Protein AF-A0A4U0V5E6-F1 (afdb_monomer_lite)

Radius of gyration: 19.78 Å; chains: 1; bounding box: 31×45×42 Å

InterPro domains:
  IPR011008 Dimeric alpha-beta barrel [SSF54909] (2-57)

Foldseek 3Di:
DKAADPVDRVDIDDDDDDPDPVRVVCVCPDPVVVVVCVVCCVVDPDPDDDDDDDDDPPVDDDDDDPPVVVVVVVVVVVVVD

pLDDT: mean 90.22, std 6.46, range [51.66, 97.81]

Organism: NCBI:txid329884

Secondary structure (DSSP, 8-state):
-EEE-SS-TT-EEE----SSGGGHHHHHT-HHHHHHHHHHGGG-SS-------PPP-TTS--PPP--HHHHHHHHHHHTT-

Sequence (81 aa):
FVMQSESDKRAFTIVERYAGESSQKYHLEDPYWQTFDKYVIPLLDKPMDLRRYNELDTSKEVKVEQDPSLWEAVKKHQSQS

Structure (mmCIF, N/CA/C/O backbone):
data_AF-A0A4U0V5E6-F1
#
_entry.id   AF-A0A4U0V5E6-F1
#
loop_
_atom_site.group_PDB
_atom_site.id
_atom_site.type_symbol
_atom_site.label_atom_id
_atom_site.label_alt_id
_atom_site.label_comp_id
_atom_site.label_asym_id
_atom_site.label_entity_id
_atom_site.label_seq_id
_atom_site.pdbx_PDB_ins_code
_atom_site.Cartn_x
_atom_site.Cartn_y
_atom_site.Cartn_z
_atom_site.occupancy
_atom_site.B_iso_or_equiv
_atom_site.auth_seq_id
_atom_site.auth_comp_id
_atom_site.auth_asym_id
_atom_site.auth_atom_id
_atom_site.pdbx_PDB_model_num
ATOM 1 N N . PHE A 1 1 ? -6.716 4.427 -3.750 1.00 89.62 1 PHE A N 1
ATOM 2 C CA . PHE A 1 1 ? -7.754 3.396 -3.971 1.00 89.62 1 PHE A CA 1
ATOM 3 C C . PHE A 1 1 ? -8.071 2.714 -2.655 1.00 89.62 1 PHE A C 1
ATOM 5 O O . PHE A 1 1 ? -7.148 2.520 -1.879 1.00 89.62 1 PHE A O 1
ATOM 12 N N . VAL A 1 2 ? -9.330 2.346 -2.410 1.00 94.19 2 VAL A N 1
ATOM 13 C CA . VAL A 1 2 ? -9.732 1.535 -1.247 1.00 94.19 2 VAL A CA 1
ATOM 14 C C . VAL A 1 2 ? -10.184 0.176 -1.766 1.00 94.19 2 VAL A C 1
ATOM 16 O O . VAL A 1 2 ? -10.965 0.113 -2.713 1.00 94.19 2 VAL A O 1
ATOM 19 N N . MET A 1 3 ? -9.652 -0.895 -1.188 1.00 97.38 3 MET A N 1
ATOM 20 C CA . MET A 1 3 ? -9.860 -2.273 -1.624 1.00 97.38 3 MET A CA 1
ATOM 21 C C . MET A 1 3 ? -10.237 -3.150 -0.428 1.00 97.38 3 MET A C 1
ATOM 23 O O . MET A 1 3 ? -9.819 -2.880 0.698 1.00 97.38 3 MET A O 1
ATOM 27 N N . GLN A 1 4 ? -11.005 -4.208 -0.677 1.00 97.44 4 GLN A N 1
ATOM 28 C CA . GLN A 1 4 ? -11.334 -5.253 0.293 1.00 97.44 4 GLN A CA 1
ATOM 29 C C . GLN A 1 4 ? -10.735 -6.573 -0.198 1.00 97.44 4 GLN A C 1
ATOM 31 O O . GLN A 1 4 ? -10.736 -6.831 -1.402 1.00 97.44 4 GLN A O 1
ATOM 36 N N . SER A 1 5 ? -10.212 -7.388 0.717 1.00 96.88 5 SER A N 1
ATOM 37 C CA . SER A 1 5 ? -9.711 -8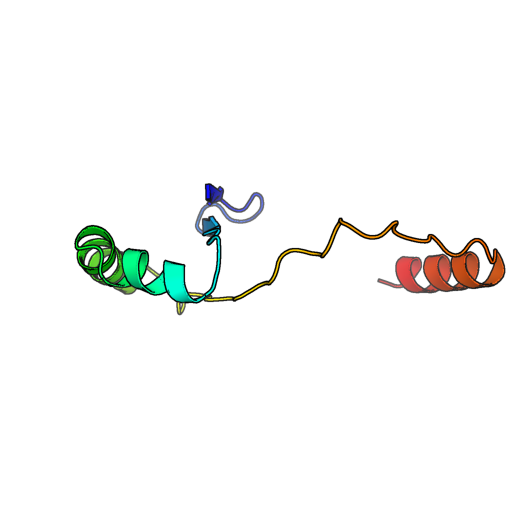.717 0.370 1.00 96.88 5 SER A CA 1
ATOM 38 C C . SER A 1 5 ? -10.846 -9.606 -0.140 1.00 96.88 5 SER A C 1
ATOM 40 O O . SER A 1 5 ? -11.959 -9.580 0.383 1.00 96.88 5 SER A O 1
ATOM 42 N N . GLU A 1 6 ? -10.545 -10.426 -1.142 1.00 97.81 6 GLU A N 1
ATOM 43 C CA . GLU A 1 6 ? -11.481 -11.422 -1.668 1.00 97.81 6 GLU A CA 1
ATOM 44 C C . GLU A 1 6 ? -11.698 -12.571 -0.669 1.00 97.81 6 GLU A C 1
ATOM 46 O O . GLU A 1 6 ? -12.826 -13.023 -0.479 1.00 97.81 6 GLU A O 1
ATOM 51 N N . SER A 1 7 ? -10.645 -12.961 0.056 1.00 97.31 7 SER A N 1
ATOM 52 C CA . SER A 1 7 ? -10.663 -14.087 0.994 1.00 97.31 7 SER A CA 1
ATOM 53 C C . SER A 1 7 ? -11.058 -13.712 2.427 1.00 97.31 7 SER A C 1
ATOM 55 O O . SER A 1 7 ? -11.447 -14.584 3.203 1.00 97.31 7 SER A O 1
ATOM 57 N N . ASP A 1 8 ? -10.987 -12.427 2.795 1.00 97.19 8 ASP A N 1
ATOM 58 C CA . ASP A 1 8 ? -11.326 -11.938 4.137 1.00 97.19 8 ASP A CA 1
ATOM 59 C C . ASP A 1 8 ? -12.075 -10.599 4.081 1.00 97.19 8 ASP A C 1
ATOM 61 O O . ASP A 1 8 ? -11.495 -9.534 3.874 1.00 97.19 8 ASP A O 1
ATOM 65 N N . LYS A 1 9 ? -13.380 -10.633 4.367 1.00 96.94 9 LYS A N 1
ATOM 66 C CA . LYS A 1 9 ? -14.246 -9.442 4.353 1.00 96.94 9 LYS A CA 1
ATOM 67 C C . LYS A 1 9 ? -13.882 -8.397 5.419 1.00 96.94 9 LYS A C 1
ATOM 69 O O . LYS A 1 9 ? -14.369 -7.271 5.334 1.00 96.94 9 LYS A O 1
ATOM 74 N N . ARG A 1 10 ? -13.073 -8.739 6.428 1.00 95.94 10 ARG A N 1
ATOM 75 C CA . ARG A 1 10 ? -12.586 -7.799 7.455 1.00 95.94 10 ARG A CA 1
ATOM 76 C C . ARG A 1 10 ? -11.228 -7.188 7.096 1.00 95.94 10 ARG A C 1
ATOM 78 O O . ARG A 1 10 ? -10.786 -6.276 7.792 1.00 95.94 10 ARG A O 1
ATOM 85 N N . ALA A 1 11 ? -10.578 -7.654 6.029 1.00 96.25 11 ALA A N 1
ATOM 86 C CA . ALA A 1 11 ? -9.303 -7.129 5.565 1.00 96.25 11 ALA A CA 1
ATOM 87 C C . ALA A 1 11 ? -9.502 -6.101 4.444 1.00 96.25 11 ALA A C 1
ATOM 89 O O . ALA A 1 11 ? -10.115 -6.381 3.413 1.00 96.25 11 ALA A O 1
ATOM 90 N N . PHE A 1 12 ? -8.929 -4.915 4.639 1.00 95.81 12 PHE A N 1
ATOM 91 C CA . PHE A 1 12 ? -8.974 -3.810 3.686 1.00 95.81 12 PHE A CA 1
ATOM 92 C C . PHE A 1 12 ? -7.560 -3.337 3.354 1.00 95.81 12 PHE A C 1
ATOM 94 O O . PHE A 1 12 ? -6.619 -3.534 4.123 1.00 95.81 12 PHE A O 1
ATOM 101 N N . THR A 1 13 ? -7.400 -2.706 2.198 1.00 95.88 13 THR A N 1
ATOM 102 C CA . THR A 1 13 ? -6.140 -2.099 1.764 1.00 95.88 13 THR A CA 1
ATOM 103 C C . THR A 1 13 ? -6.421 -0.741 1.151 1.00 95.88 13 THR A C 1
ATOM 105 O O . THR A 1 13 ? -7.284 -0.607 0.282 1.00 95.88 13 THR A O 1
ATOM 108 N N . ILE A 1 14 ? -5.677 0.268 1.593 1.00 94.06 14 ILE A N 1
ATOM 109 C CA . ILE A 1 14 ? -5.689 1.596 0.988 1.00 94.06 14 ILE A CA 1
ATOM 110 C C . ILE A 1 14 ? -4.387 1.740 0.203 1.00 94.06 14 ILE A C 1
ATOM 112 O O . ILE A 1 14 ? -3.299 1.634 0.758 1.00 94.06 14 ILE A O 1
ATOM 116 N N . VAL A 1 15 ? -4.504 1.933 -1.109 1.00 94.81 15 VAL A N 1
ATOM 117 C CA . VAL A 1 15 ? -3.367 2.210 -1.994 1.00 94.81 15 VAL A CA 1
ATOM 118 C C . VAL A 1 15 ? -3.279 3.713 -2.202 1.00 94.81 15 VAL A C 1
ATOM 120 O O . VAL A 1 15 ? -4.136 4.303 -2.871 1.00 94.81 15 VAL A O 1
ATOM 123 N N . GLU A 1 16 ? -2.238 4.316 -1.648 1.00 92.00 16 GLU A N 1
ATOM 124 C CA . GLU A 1 16 ? -1.946 5.743 -1.754 1.00 92.00 16 GLU A CA 1
ATOM 125 C C . GLU A 1 16 ? -0.758 5.950 -2.691 1.00 92.00 16 GLU A C 1
ATOM 127 O O . GLU A 1 16 ? 0.346 5.469 -2.437 1.00 92.00 16 GLU A O 1
ATOM 132 N N . ARG A 1 17 ? -0.996 6.646 -3.805 1.00 93.25 17 ARG A N 1
ATOM 133 C CA . ARG A 1 17 ? 0.023 6.940 -4.814 1.00 93.25 17 ARG A CA 1
ATOM 134 C C . ARG A 1 17 ? 0.399 8.413 -4.724 1.00 93.25 17 ARG A C 1
ATOM 136 O O . ARG A 1 17 ? -0.469 9.275 -4.838 1.00 93.25 17 ARG A O 1
ATOM 143 N N . TYR A 1 18 ? 1.690 8.683 -4.584 1.00 91.50 18 TYR A N 1
ATOM 144 C CA . TYR A 1 18 ? 2.252 10.028 -4.499 1.00 91.50 18 TYR A CA 1
ATOM 145 C C . TYR A 1 18 ? 3.190 10.279 -5.682 1.00 91.50 18 TYR A C 1
ATOM 147 O O . TYR A 1 18 ? 3.869 9.361 -6.130 1.00 91.50 18 TYR A O 1
ATOM 155 N N . ALA A 1 19 ? 3.243 11.518 -6.182 1.00 89.06 19 ALA A N 1
ATOM 156 C CA . ALA A 1 19 ? 4.143 11.881 -7.284 1.00 89.06 19 ALA A CA 1
ATOM 157 C C . ALA A 1 19 ? 5.628 11.806 -6.881 1.00 89.06 19 ALA A C 1
ATOM 159 O O . ALA A 1 19 ? 6.488 11.514 -7.706 1.00 89.06 19 ALA A O 1
ATOM 160 N N . GLY A 1 20 ? 5.922 12.051 -5.604 1.00 87.44 20 GLY A N 1
ATOM 161 C CA . GLY A 1 20 ? 7.236 11.878 -5.000 1.00 87.44 20 GLY A CA 1
ATOM 162 C C . GLY A 1 20 ? 7.128 11.837 -3.478 1.00 87.44 20 GLY A C 1
ATOM 163 O O . GLY A 1 20 ? 6.063 12.094 -2.914 1.00 87.44 20 GLY A O 1
ATOM 164 N N . GLU A 1 21 ? 8.235 11.534 -2.802 1.00 83.75 21 GLU A N 1
ATOM 165 C CA . GLU A 1 21 ? 8.254 11.360 -1.343 1.00 83.75 21 GLU A CA 1
ATOM 166 C C . GLU A 1 21 ? 7.796 12.618 -0.588 1.00 83.75 21 GLU A C 1
ATOM 168 O O . GLU A 1 21 ? 7.033 12.528 0.372 1.00 83.75 21 GLU A O 1
ATOM 173 N N . SER A 1 22 ? 8.166 13.809 -1.070 1.00 87.31 22 SER A N 1
ATOM 174 C CA . SER A 1 22 ? 7.752 15.081 -0.466 1.00 87.31 22 SER A CA 1
ATOM 175 C C . SER A 1 22 ? 6.239 15.307 -0.507 1.00 87.31 22 SER A C 1
ATOM 177 O O . SER A 1 22 ? 5.700 15.987 0.368 1.00 87.31 22 SER A O 1
ATOM 179 N N . SER A 1 23 ? 5.531 14.715 -1.475 1.00 87.38 23 SER A N 1
ATOM 180 C CA . SER A 1 23 ? 4.077 14.845 -1.588 1.00 87.38 23 SER A CA 1
ATOM 181 C C . SER A 1 23 ? 3.333 14.138 -0.452 1.00 87.38 23 SER A C 1
ATOM 183 O O . SER A 1 23 ? 2.197 14.506 -0.163 1.00 87.38 23 SER A O 1
ATOM 185 N N . GLN A 1 24 ? 3.972 13.181 0.234 1.00 84.94 24 GLN A N 1
ATOM 186 C CA . GLN A 1 24 ? 3.386 12.501 1.390 1.00 84.94 24 GLN A CA 1
ATOM 187 C C . GLN A 1 24 ? 3.089 13.470 2.542 1.00 84.94 24 GLN A C 1
ATOM 189 O O . GLN A 1 24 ? 2.119 13.282 3.275 1.00 84.94 24 GLN A O 1
ATOM 194 N N . LYS A 1 25 ? 3.892 14.533 2.684 1.00 85.56 25 LYS A N 1
ATOM 195 C CA . LYS A 1 25 ? 3.718 15.538 3.737 1.00 85.56 25 LYS A CA 1
ATOM 196 C C . LYS A 1 25 ? 2.313 16.146 3.715 1.00 85.56 25 LYS A C 1
ATOM 198 O O . LYS A 1 25 ? 1.687 16.246 4.762 1.00 85.56 25 LYS A O 1
ATOM 203 N N . TYR A 1 26 ? 1.796 16.472 2.531 1.00 83.56 26 TYR A N 1
ATOM 204 C CA . TYR A 1 26 ? 0.467 17.072 2.391 1.00 83.56 26 TYR A CA 1
ATOM 205 C C . TYR A 1 26 ? -0.654 16.148 2.861 1.00 83.56 26 TYR A C 1
ATOM 207 O O . TYR A 1 26 ? -1.631 16.625 3.420 1.00 83.56 26 TYR A O 1
ATOM 215 N N . HIS A 1 27 ? -0.508 14.838 2.662 1.00 83.81 27 HIS A N 1
ATOM 216 C CA . HIS A 1 27 ? -1.489 13.870 3.137 1.00 83.81 27 HIS A CA 1
ATOM 217 C C . HIS A 1 27 ? -1.442 13.705 4.660 1.00 83.81 27 HIS A C 1
ATOM 219 O O . HIS A 1 27 ? -2.482 13.688 5.306 1.00 83.81 27 HIS A O 1
ATOM 225 N N . LEU A 1 28 ? -0.242 13.644 5.246 1.00 84.44 28 LEU A N 1
ATOM 226 C CA . LEU A 1 28 ? -0.082 13.496 6.698 1.00 84.44 28 LEU A CA 1
ATOM 227 C C . LEU A 1 28 ? -0.485 14.757 7.480 1.00 84.44 28 LEU A C 1
ATOM 229 O O . LEU A 1 28 ? -0.915 14.661 8.629 1.00 84.44 28 LEU A O 1
ATOM 233 N N . GLU A 1 29 ? -0.336 15.933 6.870 1.00 87.25 29 GLU A N 1
ATOM 234 C CA . GLU A 1 29 ? -0.756 17.215 7.444 1.00 87.25 29 GLU A CA 1
ATOM 235 C C . GLU A 1 29 ? -2.244 17.516 7.213 1.00 87.25 29 GLU A C 1
ATOM 237 O O . GLU A 1 29 ? -2.772 18.454 7.814 1.00 87.25 29 GLU A O 1
ATOM 242 N N . ASP A 1 30 ? -2.933 16.720 6.390 1.00 85.12 30 ASP A N 1
ATOM 243 C CA . ASP A 1 30 ? -4.353 16.903 6.118 1.00 85.12 30 ASP A CA 1
ATOM 244 C C . ASP A 1 30 ? -5.191 16.643 7.395 1.00 85.12 30 ASP A C 1
ATOM 246 O O . ASP A 1 30 ? -5.061 15.587 8.031 1.00 85.12 30 ASP A O 1
ATOM 250 N N . PRO A 1 31 ? -6.083 17.570 7.792 1.00 85.88 31 PRO A N 1
ATOM 251 C CA . PRO A 1 31 ? -6.961 17.385 8.948 1.00 85.88 31 PRO A CA 1
ATOM 252 C C . PRO A 1 31 ? -7.830 16.116 8.890 1.00 85.88 31 PRO A C 1
ATOM 254 O O . PRO A 1 31 ? -8.155 15.540 9.933 1.00 85.88 31 PRO A O 1
ATOM 257 N N . TYR A 1 32 ? -8.199 15.646 7.696 1.00 83.94 32 TYR A N 1
ATOM 258 C CA . TYR A 1 32 ? -8.937 14.397 7.526 1.00 83.94 32 TYR A CA 1
ATOM 259 C C . TYR A 1 32 ? -8.104 13.186 7.944 1.00 83.94 32 TYR A C 1
ATOM 261 O O . TYR A 1 32 ? -8.633 12.300 8.611 1.00 83.94 32 TYR A O 1
ATOM 269 N N . TRP A 1 33 ? -6.801 13.161 7.655 1.00 83.25 33 TRP A N 1
ATOM 270 C CA . TRP A 1 33 ? -5.936 12.063 8.092 1.00 83.25 33 TRP A CA 1
ATOM 271 C C . TRP A 1 33 ? -5.865 11.977 9.622 1.00 83.25 33 TRP A C 1
ATOM 273 O O . TRP A 1 33 ? -6.040 10.908 10.206 1.00 83.25 33 TRP A O 1
ATOM 283 N N . GLN A 1 34 ? -5.722 13.122 10.294 1.00 83.38 34 GLN A N 1
ATOM 284 C CA . GLN A 1 34 ? -5.643 13.177 11.759 1.00 83.38 34 GLN A CA 1
ATOM 285 C C . GLN A 1 34 ? -6.922 12.704 12.466 1.00 83.38 34 GLN A C 1
ATOM 287 O O . GLN A 1 34 ? -6.866 12.273 13.622 1.00 83.38 34 GLN A O 1
ATOM 292 N N . THR A 1 35 ? -8.077 12.821 11.806 1.00 88.75 35 THR A N 1
ATOM 293 C CA . THR A 1 35 ? -9.358 12.324 12.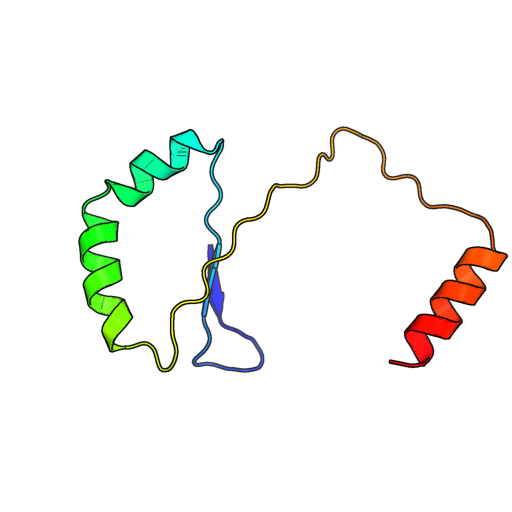331 1.00 88.75 35 THR A CA 1
ATOM 294 C C . THR A 1 35 ? -9.572 10.854 11.990 1.00 88.75 35 THR A C 1
ATOM 296 O O . THR A 1 35 ? -10.008 10.089 12.849 1.00 88.75 35 THR A O 1
ATOM 299 N N . PHE A 1 36 ? -9.203 10.448 10.776 1.00 89.56 36 PHE A N 1
ATOM 300 C CA . PHE A 1 36 ? -9.298 9.073 10.305 1.00 89.56 36 PHE A CA 1
ATOM 301 C C . PHE A 1 36 ? -8.437 8.113 11.133 1.00 89.56 36 PHE A C 1
ATOM 303 O O . PHE A 1 36 ? -8.961 7.127 11.647 1.00 89.56 36 PHE A O 1
ATOM 310 N N . ASP A 1 37 ? -7.152 8.421 11.329 1.00 88.69 37 ASP A N 1
ATOM 311 C CA . ASP A 1 37 ? -6.205 7.537 12.024 1.00 88.69 37 ASP A CA 1
ATOM 312 C C . ASP A 1 37 ? -6.662 7.233 13.463 1.00 88.69 37 ASP A C 1
ATOM 314 O O . ASP A 1 37 ? -6.784 6.077 13.873 1.00 88.69 37 ASP A O 1
ATOM 318 N N . LYS A 1 38 ? -7.069 8.274 14.201 1.00 91.19 38 LYS A N 1
ATOM 319 C CA . LYS A 1 38 ? -7.603 8.144 15.569 1.00 91.19 38 LYS A CA 1
ATOM 320 C C . LYS A 1 38 ? -8.891 7.327 15.639 1.00 91.19 38 LYS A C 1
ATOM 322 O O . LYS A 1 38 ? -9.134 6.672 16.650 1.00 91.19 38 LYS A O 1
ATOM 327 N N . TYR A 1 39 ? -9.728 7.403 14.606 1.00 92.69 39 TYR A N 1
ATOM 328 C CA . TYR A 1 39 ? -10.974 6.647 14.535 1.00 92.69 39 TYR A CA 1
ATOM 329 C C . TYR A 1 39 ? -10.730 5.174 14.189 1.00 92.69 39 TYR A C 1
ATOM 331 O O . TYR A 1 39 ? -11.374 4.299 14.762 1.00 92.69 39 TYR A O 1
ATOM 339 N N . VAL A 1 40 ? -9.803 4.893 13.271 1.00 91.81 40 VAL A N 1
ATOM 340 C CA . VAL A 1 40 ? -9.575 3.541 12.749 1.00 91.81 40 VAL A CA 1
ATOM 341 C C . VAL A 1 40 ? -8.711 2.697 13.674 1.00 91.81 40 VAL A C 1
ATOM 343 O O . VAL A 1 40 ? -9.032 1.525 13.849 1.00 91.81 40 VAL A O 1
ATOM 346 N N . ILE A 1 41 ? -7.669 3.257 14.302 1.00 92.94 41 ILE A N 1
ATOM 347 C CA . ILE A 1 41 ? -6.732 2.494 15.149 1.00 92.94 41 ILE A CA 1
ATOM 348 C C . ILE A 1 41 ? -7.447 1.586 16.172 1.00 92.94 41 ILE A C 1
ATOM 350 O O . ILE A 1 41 ? -7.114 0.401 16.223 1.00 92.94 41 ILE A O 1
ATOM 354 N N . PRO A 1 42 ? -8.446 2.055 16.950 1.00 95.81 42 PRO A N 1
ATOM 355 C CA . PRO A 1 42 ? -9.135 1.210 17.931 1.00 95.81 42 PRO A CA 1
ATOM 356 C C . PRO A 1 42 ? -9.996 0.095 17.322 1.00 95.81 42 PRO A C 1
ATOM 358 O O . PRO A 1 42 ? -10.396 -0.821 18.034 1.00 95.81 42 PRO A O 1
ATOM 361 N N . LEU A 1 43 ? -10.324 0.183 16.031 1.00 94.75 43 LEU A N 1
ATOM 362 C CA . LEU A 1 43 ? -11.162 -0.783 15.315 1.00 94.75 43 LEU A CA 1
ATOM 363 C C . LEU A 1 43 ? -10.342 -1.911 14.677 1.00 94.75 43 LEU A C 1
ATOM 365 O O . LEU A 1 43 ? -10.916 -2.872 14.159 1.00 94.75 43 LEU A O 1
ATOM 369 N N . LEU A 1 44 ? -9.012 -1.795 14.679 1.00 95.00 44 LEU A N 1
ATOM 370 C CA . LEU A 1 44 ? -8.140 -2.779 14.063 1.00 95.00 44 LEU A CA 1
ATOM 371 C C . LEU A 1 44 ? -7.976 -4.009 14.962 1.00 95.00 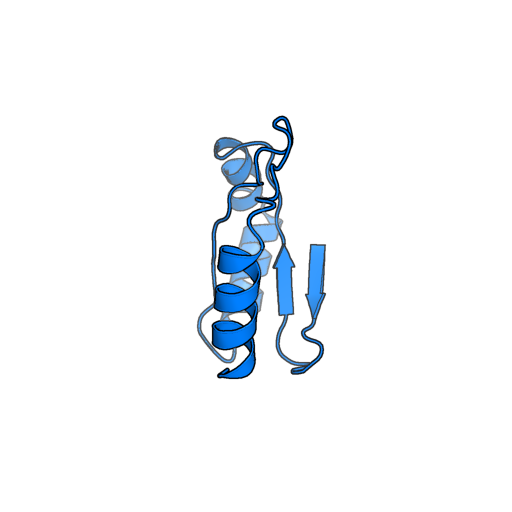44 LEU A C 1
ATOM 373 O O . LEU A 1 44 ? -7.544 -3.923 16.106 1.00 95.00 44 LEU A O 1
ATOM 377 N N . ASP A 1 45 ? -8.251 -5.181 14.392 1.00 96.38 45 ASP A N 1
ATOM 378 C CA . ASP A 1 45 ? -8.046 -6.491 15.033 1.00 96.38 45 ASP A CA 1
ATOM 379 C C . ASP A 1 45 ? -6.551 -6.805 15.263 1.00 96.38 45 ASP A C 1
ATOM 381 O O . ASP A 1 45 ? -6.186 -7.647 16.079 1.00 96.38 45 ASP A O 1
ATOM 385 N N . LYS A 1 46 ? -5.673 -6.119 14.520 1.00 94.38 46 LYS A N 1
ATOM 386 C CA . LYS A 1 46 ? -4.213 -6.275 14.501 1.00 94.38 46 LYS A CA 1
ATOM 387 C C . LYS A 1 46 ? -3.541 -4.935 14.171 1.00 94.38 46 LYS A C 1
ATOM 389 O O . LYS A 1 46 ? -4.197 -4.086 13.573 1.00 94.38 46 LYS A O 1
ATOM 394 N N . PRO A 1 47 ? -2.252 -4.728 14.498 1.00 94.75 47 PRO A N 1
ATOM 395 C CA . PRO A 1 47 ? -1.540 -3.510 14.112 1.00 94.75 47 PRO A CA 1
ATOM 396 C C . PRO A 1 47 ? -1.660 -3.211 12.609 1.00 94.75 47 PRO A C 1
ATOM 398 O O . PRO A 1 47 ? -1.645 -4.132 11.790 1.00 94.75 47 PRO A O 1
ATOM 401 N N . MET A 1 48 ? -1.777 -1.928 12.255 1.00 92.25 48 MET A N 1
ATOM 402 C CA . MET A 1 48 ? -1.880 -1.489 10.860 1.00 92.25 48 MET A CA 1
ATOM 403 C C . MET A 1 48 ? -0.624 -1.883 10.067 1.00 92.25 48 MET A C 1
ATOM 405 O O . MET A 1 48 ? 0.495 -1.599 10.492 1.00 92.25 48 MET A O 1
ATOM 409 N N . ASP A 1 49 ? -0.810 -2.523 8.910 1.00 93.62 49 ASP A N 1
ATOM 410 C CA . ASP A 1 49 ? 0.279 -2.917 8.009 1.00 93.62 49 ASP A CA 1
ATOM 411 C C . ASP A 1 49 ? 0.586 -1.773 7.033 1.00 93.62 49 ASP A C 1
ATOM 413 O O . ASP A 1 49 ? -0.160 -1.533 6.082 1.00 93.62 49 ASP A O 1
ATOM 417 N N . LEU A 1 50 ? 1.671 -1.041 7.296 1.00 91.50 50 LEU A N 1
ATOM 418 C CA . LEU A 1 50 ? 2.120 0.085 6.479 1.00 91.50 50 LEU A CA 1
ATOM 419 C C . LEU A 1 50 ? 3.336 -0.318 5.650 1.00 91.50 50 LEU A C 1
ATOM 421 O O . LEU A 1 50 ? 4.408 -0.605 6.185 1.00 91.50 50 LEU A O 1
ATOM 425 N N . ARG A 1 51 ? 3.188 -0.276 4.324 1.00 93.62 51 ARG A N 1
ATOM 426 C CA . ARG A 1 51 ? 4.248 -0.640 3.378 1.00 93.62 51 ARG A CA 1
ATOM 427 C C . ARG A 1 51 ? 4.465 0.461 2.355 1.00 93.62 51 ARG A C 1
ATOM 429 O O . ARG A 1 51 ? 3.525 1.132 1.939 1.00 93.62 51 ARG A O 1
ATOM 436 N N . ARG A 1 52 ? 5.721 0.632 1.944 1.00 92.19 52 ARG A N 1
ATOM 437 C CA . ARG A 1 52 ? 6.133 1.607 0.930 1.00 92.19 52 ARG A CA 1
ATOM 438 C C . ARG A 1 52 ? 6.688 0.876 -0.280 1.00 92.19 52 ARG A C 1
ATOM 440 O O . ARG A 1 52 ? 7.509 -0.026 -0.133 1.00 92.19 52 ARG A O 1
ATOM 447 N N . TYR A 1 53 ? 6.257 1.303 -1.459 1.00 93.12 53 TYR A N 1
ATOM 448 C CA . TYR A 1 53 ? 6.678 0.748 -2.737 1.00 93.12 53 TYR A CA 1
ATOM 449 C C . TYR A 1 53 ? 6.999 1.886 -3.700 1.00 93.12 53 TYR A C 1
ATOM 451 O O . TYR A 1 53 ? 6.335 2.921 -3.675 1.00 93.12 53 TYR A O 1
ATOM 459 N N . ASN A 1 54 ? 7.992 1.671 -4.559 1.00 92.38 54 ASN A N 1
ATOM 460 C CA . ASN A 1 54 ? 8.237 2.522 -5.716 1.00 92.38 54 ASN A CA 1
ATOM 461 C C . ASN A 1 54 ? 7.601 1.870 -6.940 1.00 92.38 54 ASN A C 1
ATOM 463 O O . ASN A 1 54 ? 7.643 0.646 -7.086 1.00 92.38 54 ASN A O 1
ATOM 467 N N . GLU A 1 55 ? 7.026 2.681 -7.820 1.00 90.12 55 GLU A N 1
ATOM 468 C CA . GLU A 1 55 ? 6.552 2.181 -9.105 1.00 90.12 55 GLU A CA 1
ATOM 469 C C . GLU A 1 55 ? 7.727 1.680 -9.937 1.00 90.12 55 GLU A C 1
ATOM 471 O O . GLU A 1 55 ? 8.829 2.232 -9.883 1.00 90.12 55 GLU A O 1
ATOM 476 N N . LEU A 1 56 ? 7.490 0.615 -10.703 1.00 89.62 56 LEU A N 1
ATOM 477 C CA . LEU A 1 56 ? 8.488 0.127 -11.640 1.00 89.62 56 LEU A CA 1
ATOM 478 C C . LEU A 1 56 ? 8.764 1.202 -12.691 1.00 89.62 56 LEU A C 1
ATOM 480 O O . LEU A 1 56 ? 7.840 1.798 -13.249 1.00 89.62 56 LEU A O 1
ATOM 484 N N . ASP A 1 57 ? 10.044 1.403 -12.991 1.00 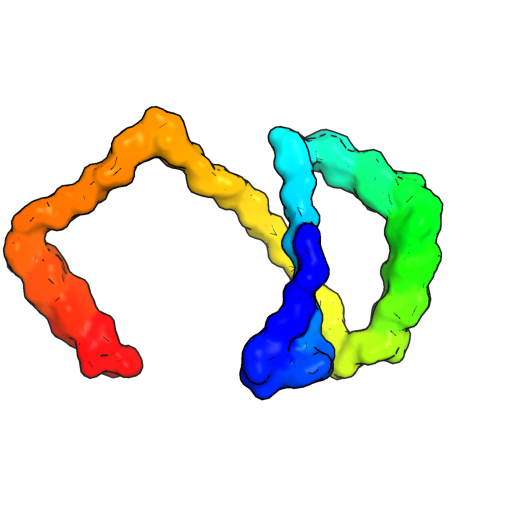86.94 57 ASP A N 1
ATOM 485 C CA . ASP A 1 57 ? 10.459 2.199 -14.138 1.00 86.94 57 ASP A CA 1
ATOM 486 C C . ASP A 1 57 ? 10.063 1.463 -15.426 1.00 86.94 57 ASP A C 1
ATOM 488 O O . ASP A 1 57 ? 10.755 0.558 -15.890 1.00 86.94 57 ASP A O 1
ATOM 492 N N . THR A 1 58 ? 8.917 1.847 -15.986 1.00 86.62 58 THR A N 1
ATOM 493 C CA . THR A 1 58 ? 8.380 1.298 -17.240 1.00 86.62 58 THR A CA 1
ATOM 494 C C . THR A 1 58 ? 8.899 2.030 -18.476 1.00 86.62 58 THR A C 1
ATOM 496 O O . THR A 1 58 ? 8.491 1.710 -19.590 1.00 86.62 58 THR A O 1
ATOM 499 N N . SER A 1 59 ? 9.818 2.993 -18.315 1.00 90.31 59 SER A N 1
ATOM 500 C CA . SER A 1 59 ? 10.446 3.673 -19.457 1.00 90.31 59 SER A CA 1
ATOM 501 C C . SER A 1 59 ? 11.400 2.765 -20.236 1.00 90.31 59 SER A C 1
ATOM 503 O O . SER A 1 59 ? 11.737 3.052 -21.385 1.00 90.31 59 SER A O 1
ATOM 505 N N . LYS A 1 60 ? 11.834 1.659 -19.622 1.00 85.75 60 LYS A N 1
ATOM 506 C CA . LYS A 1 60 ? 12.716 0.664 -20.228 1.00 85.75 60 LYS A CA 1
ATOM 507 C C . LYS A 1 60 ? 11.915 -0.555 -20.649 1.00 85.75 60 LYS A C 1
ATOM 509 O O . LYS A 1 60 ? 11.052 -1.037 -19.920 1.00 85.75 60 LYS A O 1
ATOM 514 N N . GLU A 1 61 ? 12.253 -1.083 -21.816 1.00 85.81 61 GLU A N 1
ATOM 515 C CA . GLU A 1 61 ? 11.687 -2.333 -22.298 1.00 85.81 61 GLU A CA 1
ATOM 516 C C . GLU A 1 61 ? 12.046 -3.485 -21.349 1.00 85.81 61 GLU A C 1
ATOM 518 O O . GLU A 1 61 ? 13.216 -3.709 -21.017 1.00 85.81 61 GLU A O 1
ATOM 523 N N . VAL A 1 62 ? 11.027 -4.229 -20.920 1.00 82.69 62 VAL A N 1
ATOM 524 C CA . VAL A 1 62 ? 11.214 -5.464 -20.161 1.00 82.69 62 VAL A CA 1
ATOM 525 C C . VAL A 1 62 ? 11.699 -6.540 -21.127 1.00 82.69 62 VAL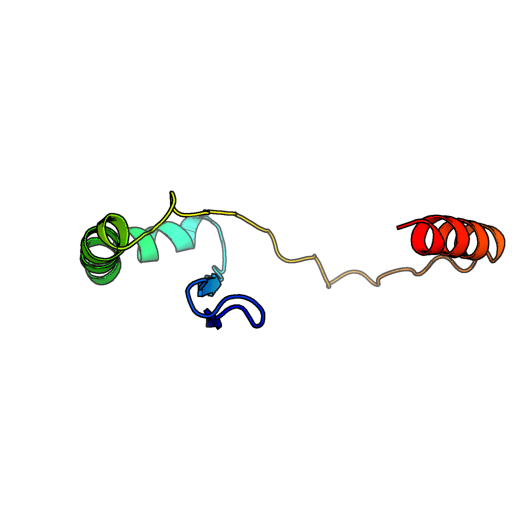 A C 1
ATOM 527 O O . VAL A 1 62 ? 10.953 -6.989 -21.994 1.00 82.69 62 VAL A O 1
ATOM 530 N N . LYS A 1 63 ? 12.953 -6.974 -20.968 1.00 84.25 63 LYS A N 1
ATOM 531 C CA . LYS A 1 63 ? 13.501 -8.092 -21.740 1.00 84.25 63 LYS A CA 1
ATOM 532 C C . LYS A 1 63 ? 13.133 -9.407 -21.072 1.00 84.25 63 LYS A C 1
ATOM 534 O O . LYS A 1 63 ? 13.540 -9.676 -19.945 1.00 84.25 63 LYS A O 1
ATOM 539 N N . VAL A 1 64 ? 12.372 -10.218 -21.792 1.00 84.75 64 VAL A N 1
ATOM 540 C CA . VAL A 1 64 ? 12.087 -11.601 -21.421 1.00 84.75 64 VAL A CA 1
ATOM 541 C C . VAL A 1 64 ? 13.210 -12.461 -21.995 1.00 84.75 64 VAL A C 1
ATOM 543 O O . VAL A 1 64 ? 13.398 -12.481 -23.211 1.00 84.75 64 VAL A O 1
ATOM 546 N N . GLU A 1 65 ? 13.977 -13.125 -21.127 1.00 88.19 65 GLU A N 1
ATOM 547 C CA . GLU A 1 65 ? 15.010 -14.078 -21.553 1.00 88.19 65 GLU A CA 1
ATOM 548 C C . GLU A 1 65 ? 14.356 -15.201 -22.368 1.00 88.19 65 GLU A C 1
ATOM 550 O O . GLU A 1 65 ? 13.265 -15.642 -22.021 1.00 88.19 65 GLU A O 1
ATOM 555 N N . GLN A 1 66 ? 14.976 -15.638 -23.463 1.00 90.88 66 GLN A N 1
ATOM 556 C CA . GLN A 1 66 ? 14.392 -16.632 -24.378 1.00 90.88 66 GLN A CA 1
ATOM 557 C C . GLN A 1 66 ? 15.074 -17.999 -24.271 1.00 90.88 66 GLN A C 1
ATOM 559 O O . GLN A 1 66 ? 14.661 -18.933 -24.954 1.00 90.88 66 GLN A O 1
ATOM 564 N N . ASP A 1 67 ? 16.092 -18.133 -23.414 1.00 95.00 67 ASP A N 1
ATOM 565 C CA . ASP A 1 67 ? 16.760 -19.403 -23.132 1.00 95.00 67 ASP A CA 1
ATOM 566 C C . ASP A 1 67 ? 15.754 -20.478 -22.661 1.00 95.00 67 ASP A C 1
ATOM 568 O O . ASP A 1 67 ? 15.220 -20.392 -21.548 1.00 95.00 67 ASP A O 1
ATOM 572 N N . PRO A 1 68 ? 15.504 -21.530 -23.465 1.00 93.62 68 PRO A N 1
ATOM 573 C CA . PRO A 1 68 ? 14.570 -22.590 -23.100 1.00 93.62 68 PRO A CA 1
ATOM 574 C C . PRO A 1 68 ? 14.970 -23.319 -21.813 1.00 93.62 68 PRO A C 1
ATOM 576 O O . PRO A 1 68 ? 14.100 -23.765 -21.068 1.00 93.62 68 PRO A O 1
ATOM 579 N N . SER A 1 69 ? 16.272 -23.429 -21.524 1.00 94.12 69 SER A N 1
ATOM 580 C CA . SER A 1 69 ? 16.766 -24.122 -20.331 1.00 94.12 69 SER A CA 1
ATOM 581 C C . SER A 1 69 ? 16.416 -23.371 -19.043 1.00 94.12 69 SER A C 1
ATOM 583 O O . SER A 1 69 ? 16.031 -23.995 -18.050 1.00 94.12 69 SER A O 1
ATOM 585 N N . LEU A 1 70 ? 16.446 -22.033 -19.086 1.00 93.12 70 LEU A N 1
ATOM 586 C CA . LEU A 1 70 ? 15.985 -21.177 -17.997 1.00 93.12 70 LEU A CA 1
ATOM 587 C C . LEU A 1 70 ? 14.492 -21.397 -17.737 1.00 93.12 70 LEU A C 1
ATOM 589 O O . LEU A 1 70 ? 14.086 -21.594 -16.593 1.00 93.12 70 LEU A O 1
ATOM 593 N N . TRP A 1 71 ? 13.672 -21.409 -18.789 1.00 93.75 71 TRP A N 1
ATOM 594 C CA . TRP A 1 71 ? 12.227 -21.593 -18.648 1.00 93.75 71 TRP A CA 1
ATOM 595 C C . TRP A 1 71 ? 11.842 -22.975 -18.127 1.00 93.75 71 TRP A C 1
ATOM 597 O O . TRP A 1 71 ? 10.910 -23.080 -17.329 1.00 93.75 71 TRP A O 1
ATOM 607 N N . GLU A 1 72 ? 12.565 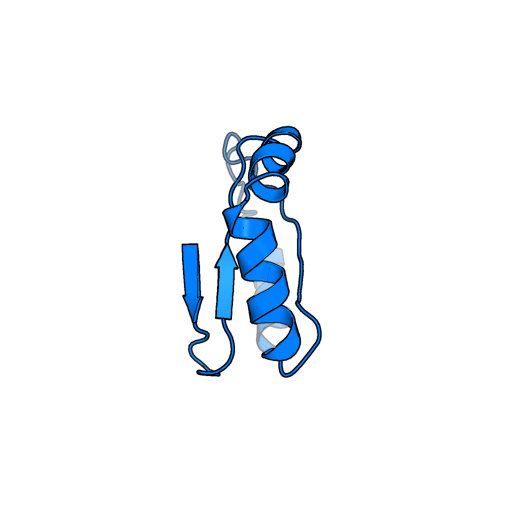-24.028 -18.504 1.00 94.81 72 GLU A N 1
ATOM 608 C CA . GLU A 1 72 ? 12.366 -25.358 -17.922 1.00 94.81 72 GLU A CA 1
ATOM 609 C C . GLU A 1 72 ? 12.735 -25.392 -16.429 1.00 94.81 72 GLU A C 1
ATOM 611 O O . GLU A 1 72 ? 12.002 -25.969 -15.620 1.00 94.81 72 GLU A O 1
ATOM 616 N N . ALA A 1 73 ? 13.812 -24.708 -16.024 1.00 92.75 73 ALA A N 1
ATOM 617 C CA . ALA A 1 73 ? 14.169 -24.574 -14.611 1.00 92.75 73 ALA A CA 1
ATOM 618 C C . ALA A 1 73 ? 13.105 -23.797 -13.812 1.00 92.75 73 ALA A C 1
ATOM 620 O O . ALA A 1 73 ? 12.723 -24.224 -12.719 1.00 92.75 73 ALA A O 1
ATOM 621 N N . VAL A 1 74 ? 12.582 -22.699 -14.373 1.00 91.31 74 VAL A N 1
ATOM 622 C CA . VAL A 1 74 ? 11.501 -21.900 -13.770 1.00 91.31 74 VAL A CA 1
ATOM 623 C C . VAL A 1 74 ? 10.240 -22.741 -13.584 1.00 91.31 74 VAL A C 1
ATOM 625 O O . VAL A 1 74 ? 9.705 -22.786 -12.475 1.00 91.31 74 VAL A O 1
ATOM 628 N N . LYS A 1 75 ? 9.794 -23.462 -14.621 1.00 93.38 75 LYS A N 1
ATOM 629 C CA . LYS A 1 75 ? 8.620 -24.348 -14.536 1.00 93.38 75 LYS A CA 1
ATOM 630 C C . LYS A 1 75 ? 8.783 -25.392 -13.438 1.00 93.38 75 LYS A C 1
ATOM 632 O O . LYS A 1 75 ? 7.877 -25.580 -12.628 1.00 93.38 75 LYS A O 1
ATOM 637 N N . LYS A 1 76 ? 9.950 -26.044 -13.376 1.00 94.00 76 LYS A N 1
ATOM 638 C CA . LYS A 1 76 ? 10.247 -27.044 -12.345 1.00 94.00 76 LYS A CA 1
ATOM 639 C C . LYS A 1 76 ? 10.145 -26.450 -10.939 1.00 94.00 76 LYS A C 1
ATOM 641 O O . LYS A 1 76 ? 9.561 -27.086 -10.069 1.00 94.00 76 LYS A O 1
ATOM 646 N N . HIS A 1 77 ? 10.673 -25.246 -10.720 1.00 91.31 77 HIS A N 1
ATOM 647 C CA . HIS A 1 77 ? 10.589 -24.570 -9.424 1.00 91.31 77 HIS A CA 1
ATOM 648 C C . HIS A 1 77 ? 9.144 -24.197 -9.056 1.00 91.31 77 HIS A C 1
ATOM 650 O O . HIS A 1 77 ? 8.698 -24.478 -7.948 1.00 91.31 77 HIS A O 1
ATOM 656 N N . GLN A 1 78 ? 8.387 -23.637 -10.003 1.00 89.31 78 GLN A N 1
ATOM 657 C CA . GLN A 1 78 ? 6.995 -23.232 -9.782 1.00 89.31 78 GLN A CA 1
ATOM 658 C C . GLN A 1 78 ? 6.062 -24.422 -9.517 1.00 89.31 78 GLN A C 1
ATOM 660 O O . GLN A 1 78 ? 5.144 -24.303 -8.719 1.00 89.31 78 GLN A O 1
ATOM 665 N N . SER A 1 79 ? 6.313 -25.584 -10.129 1.00 86.88 79 SER A N 1
ATOM 666 C CA . SER A 1 79 ? 5.519 -26.804 -9.898 1.00 86.88 79 SER A CA 1
ATOM 667 C C . SER A 1 79 ? 5.736 -27.471 -8.533 1.00 86.88 79 SER A C 1
ATOM 669 O O . SER A 1 79 ? 5.050 -28.438 -8.215 1.00 86.88 79 SER A O 1
ATOM 671 N N . GLN A 1 80 ? 6.718 -27.010 -7.753 1.00 70.88 80 GLN A N 1
ATOM 672 C CA . GLN A 1 80 ? 7.044 -27.558 -6.430 1.00 70.88 80 GLN A CA 1
ATOM 673 C C . GLN A 1 80 ? 6.405 -26.775 -5.275 1.00 70.88 80 GLN A C 1
ATOM 675 O O . GLN A 1 80 ? 6.597 -27.159 -4.122 1.00 70.88 80 GLN A O 1
ATOM 680 N N . SER A 1 81 ? 5.704 -25.676 -5.576 1.00 51.66 81 SER A N 1
ATOM 681 C CA . SER A 1 81 ? 5.081 -24.775 -4.595 1.00 51.66 81 SER A CA 1
ATOM 682 C C . SER A 1 81 ? 3.580 -25.002 -4.472 1.00 51.66 81 SER A C 1
ATOM 684 O O . SER A 1 81 ? 2.956 -25.349 -5.500 1.00 51.66 81 SER A O 1
#